Protein AF-A0A4U0UEY3-F1 (afdb_monomer_lite)

pLDDT: mean 90.17, std 9.17, range [46.31, 98.31]

Secondary structure (DSSP, 8-state):
-PPPPSSSS-HHHHHHTTT--HHHHTTHHHHHT--HHHHHHHHHHHHHHHHHHHH--TTTTHHHHHHTTHHHHTTTTTS-EEEEEE-HHHHHHHHHHHHHHTT-S-HHHHHHHHHHHHHHHHHHHHHHHHHTTS-SSEEEEEETT--TTHHHH-GGGGHHHHHHHHHHS----

Radius of gyration: 18.47 Å; chains: 1; bounding box: 38×45×49 Å

Organism: NCBI:txid706561

Sequence (173 aa):
MSQVFRNIPDPTLEAVAKGVDFAKLTNLKEESGMSDDEWKNAMVAIEKTRAGATAEDNRGSQLVLARRQQFARSVLSPWPVIVIRCNVARDYTLLYNAGVAMVNGTQAERASALDFIDRFQLFDDDLRAAQLRLPKCNRYVHHEYMGHDYVIRHPEAVVPDVKWVMEHQKAEL

Foldseek 3Di:
DADDDPDVVDVLLVQLLPPPPLCVLPVLVVLLPDDPVRVVVVVVVVVVCVVVVVPDDVPVCVVVVVVVVLLVVLQCPPAEEEQEAELQLVSSVSSNVVSVVVVTGDPVSSVVSVVSSVSVVVVVVVVSVSVQSNHPHYYYHYDHPDHPCCCSNCVVVCVVVVVVSVVSGPPPD

Structure (mmCIF, N/CA/C/O backbone):
data_AF-A0A4U0UEY3-F1
#
_entry.id   AF-A0A4U0UEY3-F1
#
loop_
_atom_site.group_PDB
_atom_site.id
_atom_site.type_symbol
_atom_site.label_atom_id
_atom_site.label_alt_id
_atom_site.label_comp_id
_atom_site.label_asym_id
_atom_site.label_entity_id
_atom_site.label_seq_id
_atom_site.pdbx_PDB_ins_code
_atom_site.Cartn_x
_atom_site.Cartn_y
_atom_site.Cartn_z
_atom_site.occupancy
_atom_site.B_iso_or_equiv
_atom_site.auth_seq_id
_atom_site.auth_comp_id
_atom_site.auth_asym_id
_atom_site.auth_atom_id
_atom_site.pdbx_PDB_model_num
ATOM 1 N N . MET A 1 1 ? 0.920 -21.885 4.990 1.00 48.16 1 MET A N 1
ATOM 2 C CA . MET A 1 1 ? 1.429 -20.615 5.547 1.00 48.16 1 MET A CA 1
ATOM 3 C C . MET A 1 1 ? 1.539 -19.650 4.391 1.00 48.16 1 MET A C 1
ATOM 5 O O . MET A 1 1 ? 2.123 -20.045 3.387 1.00 48.16 1 MET A O 1
ATOM 9 N N . SER A 1 2 ? 0.953 -18.461 4.490 1.00 57.72 2 SER A N 1
ATOM 10 C CA . SER A 1 2 ? 1.193 -17.410 3.505 1.00 57.72 2 SER A CA 1
ATOM 11 C C . SER A 1 2 ? 2.669 -17.037 3.479 1.00 57.72 2 SER A C 1
ATOM 13 O O . SER A 1 2 ? 3.354 -17.026 4.504 1.00 57.72 2 SER A O 1
ATOM 15 N N . GLN A 1 3 ? 3.169 -16.803 2.273 1.00 71.69 3 GLN A N 1
ATOM 16 C CA . GLN A 1 3 ? 4.527 -16.347 2.036 1.00 71.69 3 GLN A CA 1
ATOM 17 C C . GLN A 1 3 ? 4.696 -14.951 2.623 1.00 71.69 3 GLN A C 1
ATOM 19 O O . GLN A 1 3 ? 3.907 -14.065 2.329 1.00 71.69 3 GLN A O 1
ATOM 24 N N . VAL A 1 4 ? 5.729 -14.753 3.438 1.00 75.62 4 VAL A N 1
ATOM 25 C CA . VAL A 1 4 ? 6.085 -13.431 3.958 1.00 75.62 4 VAL A CA 1
ATOM 26 C C . VAL A 1 4 ? 7.131 -12.820 3.036 1.00 75.62 4 VAL A C 1
ATOM 28 O O . VAL A 1 4 ? 8.201 -13.401 2.842 1.00 75.62 4 VAL A O 1
ATOM 31 N N . PHE A 1 5 ? 6.840 -11.645 2.484 1.00 81.56 5 PHE A N 1
ATOM 32 C CA . PHE A 1 5 ? 7.811 -10.893 1.695 1.00 81.56 5 PHE A CA 1
ATOM 33 C C . PHE A 1 5 ? 8.727 -10.075 2.601 1.00 81.56 5 PHE A C 1
ATOM 35 O O . PHE A 1 5 ? 8.278 -9.396 3.523 1.00 81.56 5 PHE A O 1
ATOM 42 N N . ARG A 1 6 ? 10.036 -10.141 2.340 1.00 78.12 6 ARG A N 1
ATOM 43 C CA . ARG A 1 6 ? 11.041 -9.397 3.113 1.00 78.12 6 ARG A CA 1
ATOM 44 C C . ARG A 1 6 ? 11.025 -7.899 2.801 1.00 78.12 6 ARG A C 1
ATOM 46 O O . ARG A 1 6 ? 11.307 -7.101 3.693 1.00 78.12 6 ARG A O 1
ATOM 53 N N . ASN A 1 7 ? 10.739 -7.553 1.549 1.00 82.88 7 ASN A N 1
ATOM 54 C CA . ASN A 1 7 ? 10.615 -6.188 1.055 1.00 82.88 7 ASN A CA 1
ATOM 55 C C . ASN A 1 7 ? 9.303 -6.078 0.275 1.00 82.88 7 ASN A C 1
ATOM 57 O O . ASN A 1 7 ? 8.889 -7.040 -0.374 1.00 82.88 7 ASN A O 1
ATOM 61 N N . ILE A 1 8 ? 8.657 -4.922 0.376 1.00 85.94 8 ILE A N 1
ATOM 62 C CA . ILE A 1 8 ? 7.455 -4.579 -0.379 1.00 85.94 8 ILE A CA 1
ATOM 63 C C . ILE A 1 8 ? 7.675 -3.150 -0.895 1.00 85.94 8 ILE A C 1
ATOM 65 O O . ILE A 1 8 ? 7.743 -2.242 -0.064 1.00 85.94 8 ILE A O 1
ATOM 69 N N . PRO A 1 9 ? 7.792 -2.939 -2.217 1.00 88.12 9 PRO A N 1
ATOM 70 C CA . PRO A 1 9 ? 7.796 -3.958 -3.275 1.00 88.12 9 PRO A CA 1
ATOM 71 C C . PRO A 1 9 ? 9.037 -4.878 -3.241 1.00 88.12 9 PRO A C 1
ATOM 73 O O . PRO A 1 9 ? 10.013 -4.619 -2.536 1.00 88.12 9 PRO A O 1
ATOM 76 N N . ASP A 1 10 ? 8.993 -5.984 -3.990 1.00 91.38 10 ASP A N 1
ATOM 77 C CA . ASP A 1 10 ? 10.167 -6.840 -4.191 1.00 91.38 10 ASP A CA 1
ATOM 78 C C . ASP A 1 10 ? 11.259 -6.103 -5.004 1.00 91.38 10 ASP A C 1
ATOM 80 O O . ASP A 1 10 ? 10.923 -5.418 -5.975 1.00 91.38 10 ASP A O 1
ATOM 84 N N . PRO A 1 11 ? 12.564 -6.249 -4.684 1.00 94.31 11 PRO A N 1
ATOM 85 C CA . PRO A 1 11 ? 13.632 -5.541 -5.397 1.00 94.31 11 PRO A CA 1
ATOM 86 C C . PRO A 1 11 ? 13.689 -5.842 -6.900 1.00 94.31 11 PRO A C 1
ATOM 88 O O . PRO A 1 11 ? 14.152 -5.014 -7.682 1.00 94.31 11 PRO A O 1
ATOM 91 N N . THR A 1 12 ? 13.218 -7.016 -7.334 1.00 96.69 12 THR A N 1
ATOM 92 C CA . THR A 1 12 ? 13.151 -7.349 -8.764 1.00 96.69 12 THR A CA 1
ATOM 93 C C . THR A 1 12 ? 12.073 -6.543 -9.482 1.00 96.69 12 THR A C 1
ATOM 95 O O . THR A 1 12 ? 12.289 -6.110 -10.614 1.00 96.69 12 THR A O 1
ATOM 98 N N . LEU A 1 13 ? 10.957 -6.242 -8.809 1.00 96.81 13 LEU A N 1
ATOM 99 C CA . LEU A 1 13 ? 9.955 -5.317 -9.329 1.00 96.81 13 LEU A CA 1
ATOM 100 C C . LEU A 1 13 ? 10.507 -3.888 -9.391 1.00 96.81 13 LEU A C 1
ATOM 102 O O . LEU A 1 13 ? 10.290 -3.210 -10.392 1.00 96.81 13 LEU A O 1
ATOM 106 N N . GLU A 1 14 ? 11.266 -3.443 -8.385 1.00 94.94 14 GLU A N 1
ATOM 107 C CA . GLU A 1 14 ? 11.936 -2.131 -8.418 1.00 94.94 14 GLU A CA 1
ATOM 108 C C . GLU A 1 14 ? 12.919 -2.017 -9.594 1.00 94.94 14 GLU A C 1
ATOM 110 O O . GLU A 1 14 ? 12.957 -0.994 -10.281 1.00 94.94 14 GLU A O 1
ATOM 115 N N . ALA A 1 15 ? 13.684 -3.079 -9.870 1.00 97.00 15 ALA A N 1
ATOM 116 C CA . ALA A 1 15 ? 14.614 -3.131 -10.995 1.00 97.00 15 ALA A CA 1
ATOM 117 C C . ALA A 1 15 ? 13.895 -3.042 -12.352 1.00 97.00 15 ALA A C 1
ATOM 119 O O . ALA A 1 15 ? 14.333 -2.299 -13.235 1.00 97.00 15 ALA A O 1
ATOM 120 N N . VAL A 1 16 ? 12.772 -3.753 -12.517 1.00 98.12 16 VAL A N 1
ATOM 121 C CA . VAL A 1 16 ? 11.945 -3.679 -13.734 1.00 98.12 16 VAL A CA 1
ATOM 122 C C . VAL A 1 16 ? 11.287 -2.300 -13.867 1.00 98.12 16 VAL A C 1
ATOM 124 O O . VAL A 1 16 ? 11.314 -1.705 -14.941 1.00 98.12 16 VAL A O 1
ATOM 127 N N . ALA A 1 17 ? 10.756 -1.742 -12.781 1.00 97.12 17 ALA A N 1
ATOM 128 C CA . ALA A 1 17 ? 10.057 -0.456 -12.772 1.00 97.12 17 ALA A CA 1
ATOM 129 C C . ALA A 1 17 ? 10.990 0.772 -12.835 1.00 97.12 17 ALA A C 1
ATOM 131 O O . ALA A 1 17 ? 10.531 1.914 -12.766 1.00 97.12 17 ALA A O 1
ATOM 132 N N . LYS A 1 18 ? 12.307 0.575 -12.962 1.00 96.56 18 LYS A N 1
ATOM 133 C CA . LYS A 1 18 ? 13.292 1.658 -12.922 1.00 96.56 18 LYS A CA 1
ATOM 134 C C . LYS A 1 18 ? 13.013 2.738 -13.975 1.00 96.56 18 LYS A C 1
ATOM 136 O O . LYS A 1 18 ? 13.046 2.490 -15.176 1.00 96.56 18 LYS A O 1
ATOM 141 N N . GLY A 1 19 ? 12.820 3.973 -13.516 1.00 94.88 19 GLY A N 1
ATOM 142 C CA . GL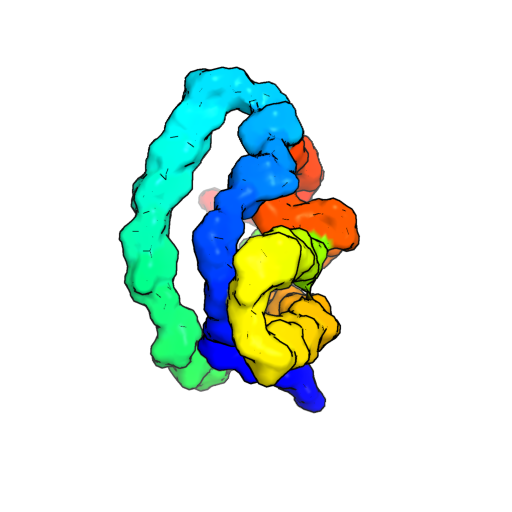Y A 1 19 ? 12.573 5.122 -14.393 1.00 94.88 19 GLY A CA 1
ATOM 143 C C . GLY A 1 19 ? 11.143 5.216 -14.933 1.00 94.88 19 GLY A C 1
ATOM 144 O O . GLY A 1 19 ? 10.867 6.120 -15.718 1.00 94.88 19 GLY A O 1
ATOM 145 N N . VAL A 1 20 ? 10.234 4.332 -14.506 1.00 96.25 20 VAL A N 1
ATOM 146 C CA . VAL A 1 20 ? 8.800 4.480 -14.766 1.00 96.25 20 VAL A CA 1
ATOM 147 C C . VAL A 1 20 ? 8.253 5.596 -13.879 1.00 96.25 20 VAL A C 1
ATOM 149 O O . VAL A 1 20 ? 8.331 5.533 -12.653 1.00 96.25 20 VAL A O 1
ATOM 152 N N . ASP A 1 21 ? 7.669 6.617 -14.500 1.00 92.38 21 ASP A N 1
ATOM 153 C CA . ASP A 1 21 ? 6.911 7.650 -13.797 1.00 92.38 21 ASP A CA 1
ATOM 154 C C . ASP A 1 21 ? 5.483 7.147 -13.555 1.00 92.38 21 ASP A C 1
ATOM 156 O O . ASP A 1 21 ? 4.635 7.181 -14.449 1.00 92.38 21 ASP A O 1
ATOM 160 N N . PHE A 1 22 ? 5.226 6.640 -12.348 1.00 89.56 22 PHE A N 1
ATOM 161 C CA . PHE A 1 22 ? 3.929 6.063 -11.990 1.00 89.56 22 PHE A CA 1
ATOM 162 C C . PHE A 1 22 ? 2.787 7.087 -12.002 1.00 89.56 22 PHE A C 1
ATOM 164 O O . PHE A 1 22 ? 1.677 6.770 -12.433 1.00 89.56 22 PHE A O 1
ATOM 171 N N . ALA A 1 23 ? 3.049 8.321 -11.563 1.00 86.50 23 ALA A N 1
ATOM 172 C CA . ALA A 1 23 ? 2.032 9.369 -11.529 1.00 86.50 23 ALA A CA 1
ATOM 173 C C . ALA A 1 23 ? 1.592 9.735 -12.951 1.00 86.50 23 ALA A C 1
ATOM 175 O O . ALA A 1 23 ? 0.395 9.839 -13.219 1.00 86.50 23 ALA A O 1
ATOM 176 N N . LYS A 1 24 ? 2.555 9.844 -13.875 1.00 89.06 24 LYS A N 1
ATOM 177 C CA . LYS A 1 24 ? 2.277 10.053 -15.299 1.00 89.06 24 LYS A CA 1
ATOM 178 C C . LYS A 1 24 ? 1.626 8.835 -15.955 1.00 89.06 24 LYS A C 1
ATOM 180 O O . LYS A 1 24 ? 0.723 9.000 -16.764 1.00 89.06 24 LYS A O 1
ATOM 185 N N . LEU A 1 25 ? 2.060 7.620 -15.614 1.00 91.88 25 LEU A N 1
ATOM 186 C CA . LEU A 1 25 ? 1.498 6.376 -16.158 1.00 91.88 25 LEU A CA 1
ATOM 187 C C . LEU A 1 25 ? 0.001 6.242 -15.856 1.00 91.88 25 LEU A C 1
ATOM 189 O O . LEU A 1 25 ? -0.749 5.686 -16.653 1.00 91.88 25 LEU A O 1
ATOM 193 N N . THR A 1 26 ? -0.415 6.733 -14.694 1.00 89.00 26 THR A N 1
ATOM 194 C CA . THR A 1 26 ? -1.773 6.575 -14.175 1.00 89.00 26 THR A CA 1
ATOM 195 C C . THR A 1 26 ? -2.608 7.853 -14.256 1.00 89.00 26 THR A C 1
ATOM 197 O O . THR A 1 26 ? -3.698 7.877 -13.687 1.00 89.00 26 THR A O 1
ATOM 200 N N . ASN A 1 27 ? -2.099 8.910 -14.908 1.00 90.31 27 ASN A N 1
ATOM 201 C CA . ASN A 1 27 ? -2.735 10.232 -15.001 1.00 90.31 27 ASN A CA 1
ATOM 202 C C . ASN A 1 27 ? -3.303 10.713 -13.653 1.00 90.31 27 ASN A C 1
ATOM 204 O O . ASN A 1 27 ? -4.437 11.182 -13.570 1.00 90.31 27 ASN A O 1
ATOM 208 N N . LEU A 1 28 ? -2.555 10.501 -12.561 1.00 89.94 28 LEU A N 1
ATOM 209 C CA . LEU A 1 28 ? -3.090 10.637 -11.201 1.00 89.94 28 LEU A CA 1
ATOM 210 C C . LEU A 1 28 ? -3.648 12.038 -10.933 1.00 89.94 28 LEU A C 1
ATOM 212 O O . LEU A 1 28 ? -4.695 12.172 -10.308 1.00 89.94 28 LEU A O 1
ATOM 216 N N . LYS A 1 29 ? -2.967 13.082 -11.412 1.00 90.25 29 LYS A N 1
ATOM 217 C CA . LYS A 1 29 ? -3.434 14.454 -11.215 1.00 90.25 29 LYS A CA 1
ATOM 218 C C . LYS A 1 29 ? -4.754 14.680 -11.946 1.00 90.25 29 LYS A C 1
ATOM 220 O O . LYS A 1 29 ? -5.707 15.154 -11.337 1.00 90.25 29 LYS A O 1
ATOM 225 N N . GLU A 1 30 ? -4.815 14.326 -13.223 1.00 90.62 30 GLU A N 1
ATOM 226 C CA . GLU A 1 30 ? -5.986 14.530 -14.071 1.00 90.62 30 GLU A CA 1
ATOM 227 C C . GLU A 1 30 ? -7.195 13.742 -13.553 1.00 90.62 30 GLU A C 1
ATOM 229 O O . GLU A 1 30 ? -8.296 14.281 -13.470 1.00 90.62 30 GLU A O 1
ATOM 234 N N . GLU A 1 31 ? -6.984 12.491 -13.142 1.00 89.56 31 GLU A N 1
ATOM 235 C CA . GLU A 1 31 ? -8.041 11.626 -12.613 1.00 89.56 31 GLU A CA 1
ATOM 236 C C . GLU A 1 31 ? -8.431 11.948 -11.161 1.00 89.56 31 GLU A C 1
ATOM 238 O O . GLU A 1 31 ? -9.493 11.521 -10.720 1.00 89.56 31 GLU A O 1
ATOM 243 N N . SER A 1 32 ? -7.628 12.723 -10.419 1.00 89.75 32 SER A N 1
ATOM 244 C CA . SER A 1 32 ? -7.987 13.164 -9.061 1.00 89.75 32 SER A CA 1
ATOM 245 C C . SER A 1 32 ? -9.087 14.226 -9.022 1.00 89.75 32 SER A C 1
ATOM 247 O O . SER A 1 32 ? -9.690 14.446 -7.976 1.00 89.75 32 SER A O 1
ATOM 249 N N . GLY A 1 33 ? -9.315 14.941 -10.131 1.00 90.44 33 GLY A N 1
ATOM 250 C CA . GLY A 1 33 ? -10.239 16.079 -10.175 1.00 90.44 33 GLY A CA 1
ATOM 251 C C . GLY A 1 33 ? -9.809 17.289 -9.332 1.00 90.44 33 GLY A C 1
ATOM 252 O O . GLY A 1 33 ? -10.567 18.253 -9.240 1.00 90.44 33 GLY A O 1
ATOM 253 N N . MET A 1 34 ? -8.612 17.266 -8.732 1.00 92.00 34 MET A N 1
ATOM 254 C CA . MET A 1 34 ? -8.080 18.377 -7.946 1.00 92.00 34 MET A CA 1
ATOM 255 C C . MET A 1 34 ? -7.733 19.573 -8.835 1.00 92.00 34 MET A C 1
ATOM 257 O O . MET A 1 34 ? -7.164 19.429 -9.920 1.00 92.00 34 MET A O 1
ATOM 261 N N . SER A 1 35 ? -7.998 20.775 -8.329 1.00 94.25 35 SER A N 1
ATOM 262 C CA . SER A 1 35 ? -7.419 22.002 -8.874 1.00 94.25 35 SER A CA 1
ATOM 263 C C . SER A 1 35 ? -5.893 22.024 -8.708 1.00 94.25 35 SER A C 1
ATOM 265 O O . SER A 1 35 ? -5.312 21.276 -7.916 1.00 94.25 35 SER A O 1
ATOM 267 N N . ASP A 1 36 ? -5.218 22.923 -9.427 1.00 95.19 36 ASP A N 1
ATOM 268 C CA . ASP A 1 36 ? -3.761 23.077 -9.327 1.00 95.19 36 ASP A CA 1
ATOM 269 C C . ASP A 1 36 ? -3.291 23.399 -7.899 1.00 95.19 36 ASP A C 1
ATOM 271 O O . ASP A 1 36 ? -2.266 22.876 -7.451 1.00 95.19 36 ASP A O 1
ATOM 275 N N . ASP A 1 37 ? -4.052 24.219 -7.169 1.00 96.25 37 ASP A N 1
ATOM 276 C CA . ASP A 1 37 ? -3.733 24.597 -5.791 1.00 96.25 37 ASP A CA 1
ATOM 277 C C . ASP A 1 37 ? -3.950 23.437 -4.810 1.00 96.25 37 ASP A C 1
ATOM 279 O O . ASP A 1 37 ? -3.106 23.195 -3.942 1.00 96.25 37 ASP A O 1
ATOM 283 N N . GLU A 1 38 ? -5.036 22.674 -4.960 1.00 94.00 38 GLU A N 1
ATOM 284 C CA . GLU A 1 38 ? -5.289 21.467 -4.161 1.00 94.00 38 GLU A CA 1
ATOM 285 C C . GLU A 1 38 ? -4.209 20.413 -4.396 1.00 94.00 38 GLU A C 1
ATOM 287 O O . GLU A 1 38 ? -3.633 19.895 -3.436 1.00 94.00 38 GLU A O 1
ATOM 292 N N . TRP A 1 39 ? -3.860 20.167 -5.661 1.00 93.25 39 TRP A N 1
ATOM 293 C CA . TRP A 1 39 ? -2.795 19.241 -6.030 1.00 93.25 39 TRP A CA 1
ATOM 294 C C . TRP A 1 39 ? -1.452 19.659 -5.426 1.00 93.25 39 TRP A C 1
ATOM 296 O O . TRP A 1 39 ? -0.745 18.849 -4.820 1.00 93.25 39 TRP A O 1
ATOM 306 N N . LYS A 1 40 ? -1.103 20.946 -5.527 1.00 94.94 40 LYS A N 1
ATOM 307 C CA . LYS A 1 40 ? 0.120 21.493 -4.928 1.00 94.94 40 LYS A CA 1
ATOM 308 C C . LYS A 1 40 ? 0.145 21.284 -3.413 1.00 94.94 40 LYS A C 1
ATOM 310 O O . LYS A 1 40 ? 1.170 20.866 -2.873 1.00 94.94 40 LYS A O 1
ATOM 315 N N . ASN A 1 41 ? -0.968 21.541 -2.731 1.00 94.12 41 ASN A N 1
ATOM 316 C CA . ASN A 1 41 ? -1.079 21.334 -1.288 1.00 94.12 41 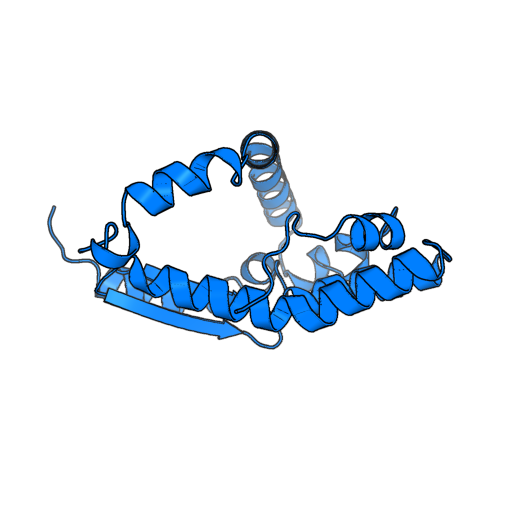ASN A CA 1
ATOM 317 C C . ASN A 1 41 ? -0.956 19.851 -0.909 1.00 94.12 41 ASN A C 1
ATOM 319 O O . ASN A 1 41 ? -0.248 19.531 0.050 1.00 94.12 41 ASN A O 1
ATOM 323 N N . ALA A 1 42 ? -1.567 18.948 -1.682 1.00 90.25 42 ALA A N 1
ATOM 324 C CA . ALA A 1 42 ? -1.444 17.506 -1.491 1.00 90.25 42 ALA A CA 1
ATOM 325 C C . ALA A 1 42 ? 0.014 17.039 -1.634 1.00 90.25 42 ALA A C 1
ATOM 327 O O . ALA A 1 42 ? 0.519 16.328 -0.766 1.00 90.25 42 ALA A O 1
ATOM 328 N N . MET A 1 43 ? 0.735 17.505 -2.660 1.00 91.50 43 MET A N 1
ATOM 329 C CA . MET A 1 43 ? 2.151 17.161 -2.849 1.00 91.50 43 MET A CA 1
ATOM 330 C C . MET A 1 43 ? 3.034 17.672 -1.704 1.00 91.50 43 MET A C 1
ATOM 332 O O . MET A 1 43 ? 3.904 16.946 -1.225 1.00 91.50 43 MET A O 1
ATOM 336 N N . VAL A 1 44 ? 2.784 18.889 -1.206 1.00 94.88 44 VAL A N 1
ATOM 337 C CA . VAL A 1 44 ? 3.487 19.422 -0.025 1.00 94.88 44 VAL A CA 1
ATOM 338 C C . VAL A 1 44 ? 3.203 18.574 1.218 1.00 94.88 44 VAL A C 1
ATOM 340 O O . VAL A 1 44 ? 4.113 18.328 2.011 1.00 94.88 44 VAL A O 1
ATOM 343 N N . ALA A 1 45 ? 1.960 18.129 1.411 1.00 91.56 45 ALA A N 1
ATOM 344 C CA . ALA A 1 45 ? 1.595 17.263 2.528 1.00 91.56 45 ALA A CA 1
ATOM 345 C C . ALA A 1 45 ? 2.296 15.898 2.444 1.00 91.56 45 ALA A C 1
ATOM 347 O O . ALA A 1 45 ? 2.872 15.462 3.438 1.00 91.56 45 ALA A O 1
ATOM 348 N N . ILE A 1 46 ? 2.325 15.273 1.263 1.00 88.38 46 ILE A N 1
ATOM 349 C CA . ILE A 1 46 ? 3.037 14.008 1.025 1.00 88.38 46 ILE A CA 1
ATOM 350 C C . ILE A 1 46 ? 4.530 14.172 1.318 1.00 88.38 46 ILE A C 1
ATOM 352 O O . ILE A 1 46 ? 5.103 13.370 2.055 1.00 88.38 46 ILE A O 1
ATOM 356 N N . GLU A 1 47 ? 5.160 15.239 0.825 1.00 92.19 47 GLU A N 1
ATOM 357 C CA . GLU A 1 47 ? 6.597 15.459 1.012 1.00 92.19 47 GLU A CA 1
ATOM 358 C C . GLU A 1 47 ? 6.981 15.587 2.493 1.00 92.19 47 GLU A C 1
ATOM 360 O O . GLU A 1 47 ? 7.988 15.027 2.928 1.00 92.19 47 GLU A O 1
ATOM 365 N N . LYS A 1 48 ? 6.133 16.227 3.310 1.00 93.62 48 LYS A N 1
ATOM 366 C CA . LYS A 1 48 ? 6.340 16.323 4.766 1.00 93.62 48 LYS A CA 1
ATOM 367 C C . LYS A 1 48 ? 6.404 14.958 5.458 1.00 93.62 48 LYS A C 1
ATOM 369 O O . LYS A 1 48 ? 7.025 14.849 6.512 1.00 93.62 48 LYS A O 1
ATOM 374 N N . THR A 1 49 ? 5.787 13.923 4.886 1.00 88.81 49 THR A N 1
ATOM 375 C CA . THR A 1 49 ? 5.777 12.563 5.453 1.00 88.81 49 THR A CA 1
ATOM 376 C C . THR A 1 49 ? 6.967 11.709 5.015 1.00 88.81 49 THR A C 1
ATOM 378 O O . THR A 1 49 ? 7.253 10.697 5.658 1.00 88.81 49 THR A O 1
ATOM 381 N N . ARG A 1 50 ? 7.712 12.122 3.976 1.00 88.06 50 ARG A N 1
ATOM 382 C CA . ARG A 1 50 ? 8.774 11.313 3.351 1.00 88.06 50 ARG A CA 1
ATOM 383 C C . ARG A 1 50 ? 9.842 10.868 4.348 1.00 88.06 50 ARG A C 1
ATOM 385 O O . ARG A 1 50 ? 10.245 9.706 4.344 1.00 88.06 50 ARG A O 1
ATOM 392 N N . ALA A 1 51 ? 10.286 11.780 5.214 1.00 88.44 51 ALA A N 1
ATOM 393 C CA . ALA A 1 51 ? 11.311 11.485 6.214 1.00 88.44 51 ALA A CA 1
ATOM 394 C C . ALA A 1 51 ? 10.861 10.384 7.189 1.00 88.44 51 ALA A C 1
ATOM 396 O O . ALA A 1 51 ? 11.631 9.470 7.474 1.00 88.44 51 ALA A O 1
ATOM 397 N N . GLY A 1 52 ? 9.604 10.441 7.643 1.00 85.12 52 GLY A N 1
ATOM 398 C CA . GLY A 1 52 ? 9.009 9.419 8.504 1.00 85.12 52 GLY A CA 1
ATOM 399 C C . GLY A 1 52 ? 8.912 8.068 7.800 1.00 85.12 52 GLY A C 1
ATOM 400 O O . GLY A 1 52 ? 9.409 7.081 8.330 1.00 85.12 52 GLY A O 1
ATOM 401 N N . ALA A 1 53 ? 8.383 8.051 6.574 1.00 82.81 53 ALA A N 1
ATOM 402 C CA . ALA A 1 53 ? 8.273 6.833 5.770 1.00 82.81 53 ALA A CA 1
ATOM 403 C C . ALA A 1 53 ? 9.640 6.174 5.500 1.00 82.81 53 ALA A C 1
ATOM 405 O O . ALA A 1 53 ? 9.759 4.955 5.495 1.00 82.81 53 ALA A O 1
ATOM 406 N N . THR A 1 54 ? 10.696 6.974 5.311 1.00 80.44 54 THR A N 1
ATOM 407 C CA . THR A 1 54 ? 12.060 6.463 5.069 1.00 80.44 54 THR A CA 1
ATOM 408 C C . THR A 1 54 ? 12.700 5.902 6.340 1.00 80.44 54 THR A C 1
ATOM 410 O O . THR A 1 54 ? 13.494 4.966 6.280 1.00 80.44 54 THR A O 1
ATOM 413 N N . ALA A 1 55 ? 12.376 6.482 7.497 1.00 81.38 55 ALA A N 1
ATOM 414 C CA . ALA A 1 55 ? 12.888 6.045 8.792 1.00 81.38 55 ALA A CA 1
ATOM 415 C C . ALA A 1 55 ? 12.159 4.806 9.345 1.00 81.38 55 ALA A C 1
ATOM 417 O O . ALA A 1 55 ? 12.624 4.197 10.311 1.00 81.38 55 ALA A O 1
ATOM 418 N N . GLU A 1 56 ? 11.017 4.437 8.765 1.00 73.00 56 GLU A N 1
ATOM 419 C CA . GLU A 1 56 ? 10.174 3.343 9.232 1.00 73.00 56 GLU A CA 1
ATOM 420 C C . GLU A 1 56 ? 10.781 1.970 8.873 1.00 73.00 56 GLU A C 1
ATOM 422 O O . GLU A 1 56 ? 10.592 1.442 7.779 1.00 73.00 56 GLU A O 1
ATOM 427 N N . ASP A 1 57 ? 11.512 1.350 9.812 1.00 70.50 57 ASP A N 1
ATOM 428 C CA . ASP A 1 57 ? 11.926 -0.057 9.698 1.00 70.50 57 ASP A CA 1
ATOM 429 C C . ASP A 1 57 ? 10.954 -0.990 10.428 1.00 70.50 57 ASP A C 1
ATOM 431 O O . ASP A 1 57 ? 11.150 -1.396 11.580 1.00 70.50 57 ASP A O 1
ATOM 435 N N . ASN A 1 58 ? 9.912 -1.398 9.710 1.00 66.12 58 ASN A N 1
ATOM 436 C CA . ASN A 1 58 ? 8.880 -2.302 10.219 1.00 66.12 58 ASN A CA 1
ATOM 437 C C . ASN A 1 58 ? 9.382 -3.718 10.540 1.00 66.12 58 ASN A C 1
ATOM 439 O O . ASN A 1 58 ? 8.680 -4.500 11.184 1.00 66.12 58 ASN A O 1
ATOM 443 N N . ARG A 1 59 ? 10.614 -4.064 10.145 1.00 70.06 59 ARG A N 1
ATOM 444 C CA . ARG A 1 59 ? 11.196 -5.393 10.384 1.00 70.06 59 ARG A CA 1
ATOM 445 C C . ARG A 1 59 ? 11.798 -5.504 11.781 1.00 70.06 59 ARG A C 1
ATOM 447 O O . ARG A 1 59 ? 11.734 -6.573 12.391 1.00 70.06 59 ARG A O 1
ATOM 454 N N . GLY A 1 60 ? 12.348 -4.408 12.310 1.00 70.00 60 GLY A N 1
ATOM 455 C CA . GLY A 1 60 ? 13.017 -4.388 13.613 1.00 70.00 60 GLY A CA 1
ATOM 456 C C . GLY A 1 60 ? 12.070 -4.640 14.791 1.00 70.00 60 GLY A C 1
ATOM 457 O O . GLY A 1 60 ? 12.459 -5.243 15.793 1.00 70.00 60 GLY A O 1
ATOM 458 N N . SER A 1 61 ? 10.802 -4.241 14.666 1.00 78.56 61 SER A N 1
ATOM 459 C CA . SER A 1 61 ? 9.813 -4.356 15.743 1.00 78.56 61 SER A CA 1
ATOM 460 C C . SER A 1 61 ? 9.068 -5.698 15.766 1.00 78.56 61 SER A C 1
ATOM 462 O O . SER A 1 61 ? 8.478 -6.030 16.797 1.00 78.56 61 SER A O 1
ATOM 464 N N . GLN A 1 62 ? 9.136 -6.521 14.707 1.00 78.31 62 GLN A N 1
ATOM 465 C CA . GLN A 1 62 ? 8.275 -7.709 14.554 1.00 78.31 62 GLN A CA 1
ATOM 466 C C . GLN A 1 62 ? 8.344 -8.677 15.749 1.00 78.31 62 GLN A C 1
ATOM 468 O O . GLN A 1 62 ? 7.316 -9.129 16.253 1.00 78.31 62 GLN A O 1
ATOM 473 N N . LEU A 1 63 ? 9.553 -8.966 16.252 1.00 82.31 63 LEU A N 1
ATOM 474 C CA . LEU A 1 63 ? 9.754 -9.922 17.347 1.00 82.31 63 LEU A CA 1
ATOM 475 C C . LEU A 1 63 ? 9.212 -9.367 18.662 1.00 82.31 63 LEU A C 1
ATOM 477 O O . LEU A 1 63 ? 8.672 -10.111 19.483 1.00 82.31 63 LEU A O 1
ATOM 481 N N . VAL A 1 64 ? 9.343 -8.055 18.858 1.00 87.56 64 VAL A N 1
ATOM 482 C CA . VAL A 1 64 ? 8.788 -7.367 20.021 1.00 87.56 64 VAL A CA 1
ATOM 483 C C . VAL A 1 64 ? 7.265 -7.419 19.953 1.00 87.56 64 VAL A C 1
ATOM 485 O O . VAL A 1 64 ? 6.646 -7.874 20.912 1.00 87.56 64 VAL A O 1
ATOM 488 N N . LEU A 1 65 ? 6.658 -7.041 18.826 1.00 86.62 65 LEU A N 1
ATOM 489 C CA . LEU A 1 65 ? 5.201 -7.047 18.648 1.00 86.62 65 LEU A CA 1
ATOM 490 C C . LEU A 1 65 ? 4.605 -8.458 18.802 1.00 86.62 65 LEU A C 1
ATOM 492 O O . LEU A 1 65 ? 3.606 -8.627 19.506 1.00 86.62 65 LEU A O 1
ATOM 496 N N . ALA A 1 66 ? 5.269 -9.486 18.261 1.00 85.19 66 ALA A N 1
ATOM 497 C CA . ALA A 1 66 ? 4.875 -10.884 18.436 1.00 85.19 66 ALA A CA 1
ATOM 498 C C . ALA A 1 66 ? 4.883 -11.305 19.916 1.00 85.19 66 ALA A C 1
ATOM 500 O O . ALA A 1 66 ? 3.897 -11.852 20.414 1.00 85.19 66 ALA A O 1
ATOM 501 N N . ARG A 1 67 ? 5.948 -10.975 20.664 1.00 91.25 67 ARG A N 1
ATOM 502 C CA . ARG A 1 67 ? 6.032 -11.233 22.116 1.00 91.25 67 ARG A CA 1
ATOM 503 C C . ARG A 1 67 ? 4.989 -10.458 22.919 1.00 91.25 67 ARG A C 1
ATOM 505 O O . ARG A 1 67 ? 4.553 -10.933 23.963 1.00 91.25 67 ARG A O 1
ATOM 512 N N . ARG A 1 68 ? 4.572 -9.277 22.450 1.00 92.88 68 ARG A N 1
ATOM 513 C CA . ARG A 1 68 ? 3.493 -8.494 23.075 1.00 92.88 68 ARG A CA 1
ATOM 514 C C . ARG A 1 68 ? 2.107 -9.097 22.850 1.00 92.88 68 ARG A C 1
ATOM 516 O O . ARG A 1 68 ? 1.176 -8.639 23.512 1.00 92.88 68 ARG A O 1
ATOM 523 N N . GLN A 1 69 ? 1.978 -10.096 21.969 1.00 93.56 69 GLN A N 1
ATOM 524 C CA . GLN A 1 69 ? 0.739 -10.822 21.674 1.00 93.56 69 GLN A CA 1
ATOM 525 C C . GLN A 1 69 ? -0.436 -9.880 21.363 1.00 93.56 69 GLN A C 1
ATOM 527 O O . GLN A 1 69 ? -1.550 -10.060 21.857 1.00 93.56 69 GLN A O 1
ATOM 532 N N . GLN A 1 70 ? -0.187 -8.843 20.557 1.00 93.06 70 GLN A N 1
ATOM 533 C CA . GLN A 1 70 ? -1.146 -7.755 20.334 1.00 93.06 70 GLN A 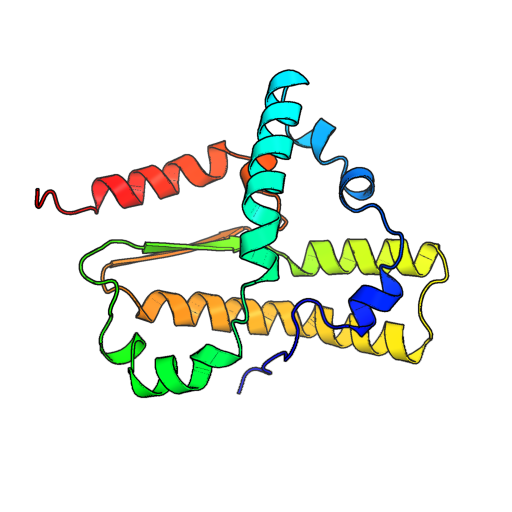CA 1
ATOM 534 C C . GLN A 1 70 ? -2.500 -8.231 19.793 1.00 93.06 70 GLN A C 1
ATOM 536 O O . GLN A 1 70 ? -3.532 -7.708 20.206 1.00 93.06 70 GLN A O 1
ATOM 541 N N . PHE A 1 71 ? -2.503 -9.261 18.942 1.00 93.56 71 PHE A N 1
ATOM 542 C CA . PHE A 1 71 ? -3.734 -9.874 18.437 1.00 93.56 71 PHE A CA 1
ATOM 543 C C . PHE A 1 71 ? -4.543 -10.578 19.529 1.00 93.56 71 PHE A C 1
ATOM 545 O O . PHE A 1 71 ? -5.759 -10.454 19.557 1.00 93.56 71 PHE A O 1
ATOM 552 N N . ALA A 1 72 ? -3.894 -11.308 20.442 1.00 94.38 72 ALA A N 1
ATOM 553 C CA . ALA A 1 72 ? -4.597 -11.996 21.529 1.00 94.38 72 ALA A CA 1
ATOM 554 C C . ALA A 1 72 ? -5.158 -11.008 22.562 1.00 94.38 72 ALA A C 1
ATOM 556 O O . ALA A 1 72 ? -6.168 -11.272 23.206 1.00 94.38 72 ALA A O 1
ATOM 557 N N . ARG A 1 73 ? -4.493 -9.859 22.713 1.00 95.38 73 ARG A N 1
ATOM 558 C CA . ARG A 1 73 ? -4.868 -8.814 23.669 1.00 95.38 73 ARG A CA 1
ATOM 559 C C . ARG A 1 73 ? -5.838 -7.782 23.102 1.00 95.38 73 ARG A C 1
ATOM 561 O O . ARG A 1 73 ? -6.301 -6.945 23.869 1.00 95.38 73 ARG A O 1
ATOM 568 N N . SER A 1 74 ? -6.101 -7.813 21.794 1.00 95.25 74 SER A N 1
ATOM 569 C CA . SER A 1 74 ? -6.904 -6.819 21.074 1.00 95.25 74 SER A CA 1
ATOM 570 C C . SER A 1 74 ? -6.569 -5.387 21.508 1.00 95.25 74 SER A C 1
ATOM 572 O O . SER A 1 74 ? -7.432 -4.645 21.978 1.00 95.25 74 SER A O 1
ATOM 574 N N . VAL A 1 75 ? -5.289 -5.024 21.382 1.00 94.88 75 VAL A N 1
ATOM 575 C CA . VAL A 1 75 ? -4.697 -3.798 21.953 1.00 94.88 75 VAL A CA 1
ATOM 576 C C . VAL A 1 75 ? -5.289 -2.479 21.449 1.00 94.88 75 VAL A C 1
ATOM 578 O O . VAL A 1 75 ? -5.046 -1.454 22.074 1.00 94.88 75 VAL A O 1
ATOM 581 N N . LEU A 1 76 ? -6.050 -2.492 20.353 1.00 94.81 76 LEU A N 1
ATOM 582 C CA . LEU A 1 76 ? -6.781 -1.323 19.855 1.00 94.81 76 LEU A CA 1
ATOM 583 C C . LEU A 1 76 ? -8.224 -1.260 20.379 1.00 94.81 76 LEU A C 1
ATOM 585 O O . LEU A 1 76 ? -8.995 -0.414 19.953 1.00 94.81 76 LEU A O 1
ATOM 589 N N . SER A 1 77 ? -8.621 -2.130 21.306 1.00 94.19 77 SER A N 1
ATOM 590 C CA . SER A 1 77 ? -9.921 -2.011 21.977 1.00 94.19 77 SER A CA 1
ATOM 591 C C . SER A 1 77 ? -9.876 -0.923 23.062 1.00 94.19 77 SER A C 1
ATOM 593 O O . SER A 1 77 ? -8.881 -0.863 23.785 1.00 94.19 77 SER A O 1
ATOM 595 N N . PRO A 1 78 ? -10.945 -0.120 23.244 1.00 92.69 78 PRO A N 1
ATOM 596 C CA . PRO A 1 78 ? -12.283 -0.262 22.655 1.00 92.69 78 PRO A CA 1
ATOM 597 C C . PRO A 1 78 ? -12.493 0.492 21.329 1.00 92.69 78 PRO A C 1
ATOM 599 O O . PRO A 1 78 ? -13.632 0.568 20.872 1.00 92.69 78 PRO A O 1
ATOM 602 N N . TRP A 1 79 ? -11.446 1.060 20.727 1.00 94.31 79 TRP A N 1
ATOM 603 C CA . TRP A 1 79 ? -11.581 1.911 19.546 1.00 94.31 79 TRP A CA 1
ATOM 604 C C . TRP A 1 79 ? -12.016 1.110 18.305 1.00 94.31 79 TRP A C 1
ATOM 606 O O . TRP A 1 79 ? -11.450 0.046 18.031 1.00 94.31 79 TRP A O 1
ATOM 616 N N . PRO A 1 80 ? -13.020 1.596 17.549 1.00 95.75 80 PRO A N 1
ATOM 617 C CA . PRO A 1 80 ? -13.393 0.995 16.276 1.00 95.75 80 PRO A CA 1
ATOM 618 C C . PRO A 1 80 ? -12.274 1.188 15.249 1.00 95.75 80 PRO A C 1
ATOM 620 O O . PRO A 1 80 ? -11.684 2.264 15.158 1.00 95.75 80 PRO A O 1
ATOM 623 N N . VAL A 1 81 ? -11.992 0.158 14.451 1.00 96.06 81 VAL A N 1
ATOM 624 C CA . VAL A 1 81 ? -11.004 0.239 13.362 1.00 96.06 81 VAL A CA 1
ATOM 625 C C . VAL A 1 81 ? -11.578 -0.346 12.087 1.00 96.06 81 VAL A C 1
ATOM 627 O O . VAL A 1 81 ? -12.105 -1.457 12.076 1.00 96.06 81 VAL A O 1
ATOM 630 N N . ILE A 1 82 ? -11.404 0.382 10.992 1.00 95.94 82 ILE A N 1
ATOM 631 C CA . ILE A 1 82 ? -11.652 -0.135 9.652 1.00 95.94 82 ILE A CA 1
ATOM 632 C C . ILE A 1 82 ? -10.312 -0.465 9.014 1.00 95.94 82 ILE A C 1
ATOM 634 O O . ILE A 1 82 ? -9.375 0.331 9.074 1.00 95.94 82 ILE A O 1
ATOM 638 N N . VAL A 1 83 ? -10.231 -1.633 8.386 1.00 95.50 83 VAL A N 1
ATOM 639 C CA . VAL A 1 83 ? -9.136 -1.959 7.474 1.00 95.50 83 VAL A CA 1
ATOM 640 C C . VAL A 1 83 ? -9.680 -1.910 6.055 1.00 95.50 83 VAL A C 1
ATOM 642 O O . VAL A 1 83 ? -10.523 -2.724 5.680 1.00 95.50 83 VAL A O 1
ATOM 645 N N . ILE A 1 84 ? -9.201 -0.931 5.289 1.00 93.25 84 ILE A N 1
ATOM 646 C CA . ILE A 1 84 ? -9.536 -0.759 3.877 1.00 93.25 84 ILE A CA 1
ATOM 647 C C . ILE A 1 84 ? -8.400 -1.351 3.050 1.00 93.25 84 ILE A C 1
ATOM 649 O O . ILE A 1 84 ? -7.238 -0.963 3.204 1.00 93.25 84 ILE A O 1
ATOM 653 N N . ARG A 1 85 ? -8.734 -2.293 2.172 1.00 92.62 85 ARG A N 1
ATOM 654 C CA . ARG A 1 85 ? -7.799 -2.926 1.247 1.00 92.62 85 ARG A CA 1
ATOM 655 C C . ARG A 1 85 ? -8.114 -2.522 -0.184 1.00 92.62 85 ARG A C 1
ATOM 657 O O . ARG A 1 85 ? -9.205 -2.794 -0.679 1.00 92.62 85 ARG A O 1
ATOM 664 N N . CYS A 1 86 ? -7.113 -1.982 -0.863 1.00 92.38 86 CYS A N 1
ATOM 665 C CA . CYS A 1 86 ? -7.138 -1.717 -2.300 1.00 92.38 86 CYS A CA 1
ATOM 666 C C . CYS A 1 86 ? -6.314 -2.763 -3.063 1.00 92.38 86 CYS A C 1
ATOM 668 O O . CYS A 1 86 ? -5.573 -3.546 -2.468 1.00 92.38 86 CYS A O 1
ATOM 670 N N . ASN A 1 87 ? -6.427 -2.785 -4.385 1.00 92.06 87 ASN A N 1
ATOM 671 C CA . ASN A 1 87 ? -5.724 -3.730 -5.242 1.00 92.06 87 ASN A CA 1
ATOM 672 C C . ASN A 1 87 ? -4.345 -3.199 -5.659 1.00 92.06 87 ASN A C 1
ATOM 674 O O . ASN A 1 87 ? -4.117 -2.824 -6.805 1.00 92.06 87 ASN A O 1
ATOM 678 N N . VAL A 1 88 ? -3.391 -3.201 -4.728 1.00 91.44 88 VAL A N 1
ATOM 679 C CA . VAL A 1 88 ? -2.016 -2.727 -4.990 1.00 91.44 88 VAL A CA 1
ATOM 680 C C . VAL A 1 88 ? -1.285 -3.599 -6.028 1.00 91.44 88 VAL A C 1
ATOM 682 O O . VAL A 1 88 ? -0.430 -3.111 -6.763 1.00 91.44 88 VAL A O 1
ATOM 685 N N . ALA A 1 89 ? -1.650 -4.878 -6.170 1.00 93.44 89 ALA A N 1
ATOM 686 C CA . ALA A 1 89 ? -1.069 -5.746 -7.200 1.00 93.44 89 ALA A CA 1
ATOM 687 C C . ALA A 1 89 ? -1.382 -5.268 -8.629 1.00 93.44 89 ALA A C 1
ATOM 689 O O . ALA A 1 89 ? -0.569 -5.459 -9.538 1.00 93.44 89 ALA A O 1
ATOM 690 N N . ARG A 1 90 ? -2.522 -4.592 -8.833 1.00 93.31 90 ARG A N 1
ATOM 691 C CA . ARG A 1 90 ? -2.828 -3.904 -10.095 1.00 93.31 90 ARG A CA 1
ATOM 692 C C . ARG A 1 90 ? -1.769 -2.850 -10.408 1.00 93.31 90 ARG A C 1
ATOM 694 O O . ARG A 1 90 ? -1.270 -2.808 -11.529 1.00 93.31 90 ARG A O 1
ATOM 701 N N . ASP A 1 91 ? -1.394 -2.038 -9.426 1.00 94.00 91 ASP A N 1
ATOM 702 C CA . ASP A 1 91 ? -0.399 -0.976 -9.605 1.00 94.00 91 ASP A CA 1
ATOM 703 C C . ASP A 1 91 ? 0.985 -1.556 -9.903 1.00 94.00 91 ASP A C 1
ATOM 705 O O . ASP A 1 91 ? 1.685 -1.081 -10.798 1.00 94.00 91 ASP A O 1
ATOM 709 N N . TYR A 1 92 ? 1.349 -2.652 -9.235 1.00 95.81 92 TYR A N 1
ATOM 710 C CA . TYR A 1 92 ? 2.571 -3.393 -9.545 1.00 95.81 92 TYR A CA 1
ATOM 711 C C . TYR A 1 92 ? 2.564 -3.985 -10.957 1.00 95.81 92 TYR A C 1
ATOM 713 O O . TYR A 1 92 ? 3.583 -3.933 -11.643 1.00 95.81 92 TYR A O 1
ATOM 721 N N . THR A 1 93 ? 1.417 -4.473 -11.431 1.00 96.38 93 THR A N 1
ATOM 722 C CA . THR A 1 93 ? 1.261 -4.954 -12.812 1.00 96.38 93 THR A CA 1
ATOM 723 C C . THR A 1 93 ? 1.460 -3.823 -13.824 1.00 96.38 93 THR A C 1
ATOM 725 O O . THR A 1 93 ? 2.139 -4.008 -14.835 1.00 96.38 93 THR A O 1
ATOM 728 N N . LEU A 1 94 ? 0.920 -2.630 -13.550 1.00 95.94 94 LEU A N 1
ATOM 729 C CA . LEU A 1 94 ? 1.118 -1.448 -14.396 1.00 95.94 94 LEU A CA 1
ATOM 730 C C . LEU A 1 94 ? 2.597 -1.039 -14.454 1.00 95.94 94 LEU A C 1
ATOM 732 O O . LEU A 1 94 ? 3.134 -0.844 -15.546 1.00 95.94 94 LEU A O 1
ATOM 736 N N . LEU A 1 95 ? 3.264 -0.973 -13.298 1.00 96.62 95 LEU A N 1
ATOM 737 C CA . LEU A 1 95 ? 4.697 -0.680 -13.196 1.00 96.62 95 LEU A CA 1
ATOM 738 C C . LEU A 1 95 ? 5.551 -1.697 -13.957 1.00 96.62 95 LEU A C 1
ATOM 740 O O . LEU A 1 95 ? 6.436 -1.311 -14.721 1.00 96.62 95 LEU A O 1
ATOM 744 N N . TYR A 1 96 ? 5.262 -2.986 -13.776 1.00 98.06 96 TYR A N 1
ATOM 745 C CA . TYR A 1 96 ? 5.946 -4.069 -14.469 1.00 98.06 96 TYR A CA 1
ATOM 746 C C . TYR A 1 96 ? 5.817 -3.924 -15.989 1.00 98.06 96 TYR A C 1
ATOM 748 O O . TYR A 1 96 ? 6.825 -3.898 -16.694 1.00 98.06 96 TYR A O 1
ATOM 756 N N . ASN A 1 97 ? 4.592 -3.762 -16.499 1.00 98.31 97 ASN A N 1
ATOM 757 C CA . ASN A 1 97 ? 4.337 -3.660 -17.937 1.00 98.31 97 ASN A CA 1
ATOM 758 C C . ASN A 1 97 ? 5.037 -2.445 -18.562 1.00 98.31 97 ASN A C 1
ATOM 760 O O . ASN A 1 97 ? 5.662 -2.571 -19.618 1.00 98.31 97 ASN A O 1
ATOM 764 N N . ALA A 1 98 ? 4.979 -1.285 -17.901 1.00 98.00 98 ALA A N 1
ATOM 765 C CA . ALA A 1 98 ? 5.670 -0.081 -18.355 1.00 98.00 98 ALA A CA 1
ATOM 766 C C . ALA A 1 98 ? 7.197 -0.267 -18.358 1.00 98.00 98 ALA A C 1
ATOM 768 O O . ALA A 1 98 ? 7.864 0.080 -19.333 1.00 98.00 98 ALA A O 1
ATOM 769 N N . GLY A 1 99 ? 7.747 -0.884 -17.311 1.00 97.88 99 GLY A N 1
ATOM 770 C CA . GLY A 1 99 ? 9.170 -1.198 -17.218 1.00 97.88 99 GLY A CA 1
ATOM 771 C C . GLY A 1 99 ? 9.645 -2.156 -18.313 1.00 97.88 99 GLY A C 1
ATOM 772 O O . GLY A 1 99 ? 10.661 -1.915 -18.965 1.00 97.88 99 GLY A O 1
ATOM 773 N N . VAL A 1 100 ? 8.878 -3.215 -18.586 1.00 98.19 100 VAL A N 1
ATOM 774 C CA . VAL A 1 100 ? 9.174 -4.164 -19.670 1.00 98.19 100 VAL A CA 1
ATOM 775 C C . VAL A 1 100 ? 9.135 -3.484 -21.039 1.00 98.19 100 VAL A C 1
ATOM 777 O O . VAL A 1 100 ? 10.005 -3.756 -21.866 1.00 98.19 100 VAL A O 1
ATOM 780 N N . ALA A 1 101 ? 8.187 -2.572 -21.277 1.00 97.88 101 ALA A N 1
ATOM 781 C CA . ALA A 1 101 ? 8.125 -1.793 -22.516 1.00 97.88 101 ALA A CA 1
ATOM 782 C C . ALA A 1 101 ? 9.356 -0.885 -22.710 1.00 97.88 101 ALA A C 1
ATOM 784 O O . ALA A 1 101 ? 9.765 -0.632 -23.841 1.00 97.88 101 ALA A O 1
ATOM 785 N N . MET A 1 102 ? 9.991 -0.455 -21.615 1.00 97.56 102 MET A N 1
ATOM 786 C CA . MET A 1 102 ? 11.274 0.262 -21.614 1.00 97.56 102 MET A CA 1
ATOM 787 C C . MET A 1 102 ? 12.496 -0.670 -21.704 1.00 97.56 102 MET A C 1
ATOM 789 O O . MET A 1 102 ? 13.632 -0.207 -21.646 1.00 97.56 102 MET A O 1
ATOM 793 N N . VAL A 1 103 ? 12.282 -1.980 -21.875 1.00 97.25 103 VAL A N 1
ATOM 794 C CA . VAL A 1 103 ? 13.323 -3.020 -21.930 1.00 97.25 103 VAL A CA 1
ATOM 795 C C . VAL A 1 103 ? 14.087 -3.171 -20.602 1.00 97.25 103 VAL A C 1
ATOM 797 O O . VAL A 1 103 ? 15.182 -3.728 -20.560 1.00 97.25 103 VAL A O 1
ATOM 800 N N . ASN A 1 104 ? 13.497 -2.759 -19.478 1.00 98.00 104 ASN A N 1
ATOM 801 C CA . ASN A 1 104 ? 14.120 -2.900 -18.163 1.00 98.00 104 ASN A CA 1
ATOM 802 C C . ASN A 1 104 ? 14.087 -4.339 -17.642 1.00 98.00 104 ASN A C 1
ATOM 804 O O . ASN A 1 104 ? 13.200 -5.129 -17.979 1.00 98.00 104 ASN A O 1
ATOM 808 N N . GLY A 1 105 ? 15.037 -4.654 -16.762 1.00 97.06 105 GLY A N 1
ATOM 809 C CA . GLY A 1 105 ? 15.154 -5.947 -16.099 1.00 97.06 105 GLY A CA 1
ATOM 810 C C . GLY A 1 105 ? 15.605 -7.080 -17.024 1.00 97.06 105 GLY A C 1
ATOM 811 O O . GLY A 1 105 ? 15.269 -7.154 -18.207 1.00 97.06 105 GLY A O 1
ATOM 812 N N . THR A 1 106 ? 16.368 -8.000 -16.459 1.00 97.94 106 THR A N 1
ATOM 813 C CA . THR A 1 106 ? 16.723 -9.285 -17.058 1.00 97.94 106 THR A CA 1
ATOM 814 C C . THR A 1 106 ? 15.518 -10.230 -17.079 1.00 97.94 106 THR A C 1
ATOM 816 O O . THR A 1 106 ? 14.520 -10.022 -16.390 1.00 97.94 106 THR A O 1
ATOM 819 N N . GLN A 1 107 ? 15.609 -11.323 -17.842 1.00 97.50 107 GLN A N 1
ATOM 820 C CA . GLN A 1 107 ? 14.563 -12.353 -17.860 1.00 97.50 107 GLN A CA 1
ATOM 821 C C . GLN A 1 107 ? 14.289 -12.933 -16.461 1.00 97.50 107 GLN A C 1
ATOM 823 O O . GLN A 1 107 ? 13.133 -13.169 -16.115 1.00 97.50 107 GLN A O 1
ATOM 828 N N . ALA A 1 108 ? 15.337 -13.125 -15.654 1.00 97.75 108 ALA A N 1
ATOM 829 C CA . ALA A 1 108 ? 15.214 -13.636 -14.292 1.00 97.75 108 ALA A CA 1
ATOM 830 C C . ALA A 1 108 ? 14.510 -12.633 -13.362 1.00 97.75 108 ALA A C 1
ATOM 832 O O . ALA A 1 108 ? 13.601 -13.018 -12.631 1.00 97.75 108 ALA A O 1
ATOM 833 N N . GLU A 1 109 ? 14.874 -11.348 -13.428 1.00 97.94 109 GLU A N 1
ATOM 834 C CA . GLU A 1 109 ? 14.214 -10.295 -12.642 1.00 97.94 109 GLU A CA 1
ATOM 835 C C . GLU A 1 109 ? 12.741 -10.151 -13.028 1.00 97.94 109 GLU A C 1
ATOM 837 O O . GLU A 1 109 ? 11.886 -10.071 -12.153 1.00 97.94 109 GLU A O 1
ATOM 842 N N . ARG A 1 110 ? 12.418 -10.201 -14.325 1.00 98.25 110 ARG A N 1
ATOM 843 C CA . ARG A 1 110 ? 11.029 -10.138 -14.798 1.00 98.25 110 ARG A CA 1
ATOM 844 C C . ARG A 1 110 ? 10.192 -11.320 -14.307 1.00 98.25 110 ARG A C 1
ATOM 846 O O . ARG A 1 110 ? 9.070 -11.121 -13.855 1.00 98.25 110 ARG A O 1
ATOM 853 N N . ALA A 1 111 ? 10.739 -12.535 -14.362 1.00 97.62 111 ALA A N 1
ATOM 854 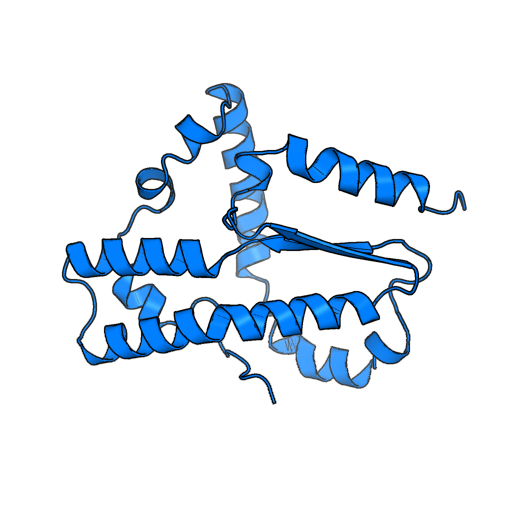C CA . ALA A 1 111 ? 10.056 -13.726 -13.862 1.00 97.62 111 ALA A CA 1
ATOM 855 C C . ALA A 1 111 ? 9.814 -13.656 -12.344 1.00 97.62 111 ALA A C 1
ATOM 857 O O . ALA A 1 111 ? 8.723 -13.976 -11.881 1.00 97.62 111 ALA A O 1
ATOM 858 N N . SER A 1 112 ? 10.806 -13.190 -11.580 1.00 95.94 112 SER A N 1
ATOM 859 C CA . SER A 1 112 ? 10.681 -12.996 -10.130 1.00 95.94 112 SER A CA 1
ATOM 860 C C . SER A 1 112 ? 9.664 -11.906 -9.774 1.00 95.94 112 SER A C 1
ATOM 862 O O . SER A 1 112 ? 8.876 -12.080 -8.847 1.00 95.94 112 SER A O 1
ATOM 864 N N . ALA A 1 113 ? 9.637 -10.805 -10.529 1.00 96.62 113 ALA A N 1
ATOM 865 C CA . ALA A 1 113 ? 8.676 -9.727 -10.323 1.00 96.62 113 ALA A CA 1
ATOM 866 C C . ALA A 1 113 ? 7.231 -10.197 -10.566 1.00 96.62 113 ALA A C 1
ATOM 868 O O . ALA A 1 113 ? 6.341 -9.828 -9.805 1.00 96.62 113 ALA A O 1
ATOM 869 N N . LEU A 1 114 ? 6.999 -11.039 -11.581 1.00 96.31 114 LEU A N 1
ATOM 870 C CA . LEU A 1 114 ? 5.688 -11.651 -11.820 1.00 96.31 114 LEU A CA 1
ATOM 871 C C . LEU A 1 114 ? 5.273 -12.596 -10.684 1.00 96.31 114 LEU A C 1
ATOM 873 O O . LEU A 1 114 ? 4.164 -12.455 -10.177 1.00 96.31 114 LEU A O 1
ATOM 877 N N . ASP A 1 115 ? 6.166 -13.482 -10.220 1.00 95.06 115 ASP A N 1
ATOM 878 C CA . ASP A 1 115 ? 5.878 -14.363 -9.068 1.00 95.06 115 ASP A CA 1
ATOM 879 C C . ASP A 1 115 ? 5.507 -13.551 -7.818 1.00 95.06 115 ASP A C 1
ATOM 881 O O . ASP A 1 115 ? 4.563 -13.893 -7.102 1.00 95.06 115 ASP A O 1
ATOM 885 N N . PHE A 1 116 ? 6.211 -12.437 -7.579 1.00 95.19 116 PHE A N 1
ATOM 886 C CA . PHE A 1 116 ? 5.869 -11.503 -6.511 1.00 95.19 116 PHE A CA 1
ATOM 887 C C . PHE A 1 116 ? 4.459 -10.930 -6.688 1.00 95.19 116 PHE A C 1
ATOM 889 O O . PHE A 1 116 ? 3.668 -11.015 -5.752 1.00 95.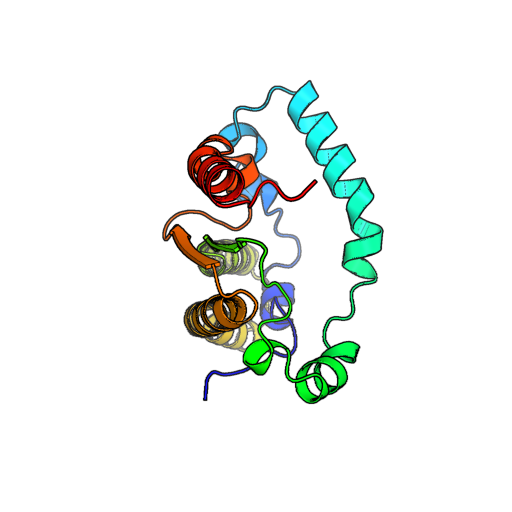19 116 PHE A O 1
ATOM 896 N N . ILE A 1 117 ? 4.130 -10.375 -7.860 1.00 95.19 117 ILE A N 1
ATOM 897 C CA . ILE A 1 117 ? 2.818 -9.763 -8.138 1.00 95.19 117 ILE A CA 1
ATOM 898 C C . ILE A 1 117 ? 1.683 -10.768 -7.914 1.00 95.19 117 ILE A C 1
ATOM 900 O O . ILE A 1 117 ? 0.726 -10.455 -7.198 1.00 95.19 117 ILE A O 1
ATOM 904 N N . ASP A 1 118 ? 1.819 -11.976 -8.462 1.00 93.56 118 ASP A N 1
ATOM 905 C CA . ASP A 1 118 ? 0.803 -13.030 -8.388 1.00 93.56 118 ASP A CA 1
ATOM 906 C C . ASP A 1 118 ? 0.522 -13.448 -6.939 1.00 93.56 118 ASP A C 1
ATOM 908 O O . ASP A 1 118 ? -0.617 -13.691 -6.536 1.00 93.56 118 ASP A O 1
ATOM 912 N N . ARG A 1 119 ? 1.569 -13.500 -6.115 1.00 92.69 119 ARG A N 1
ATOM 913 C CA . ARG A 1 119 ? 1.479 -13.935 -4.715 1.00 92.69 119 ARG A CA 1
ATOM 914 C C . ARG A 1 119 ? 1.156 -12.801 -3.752 1.00 92.69 119 ARG A C 1
ATOM 916 O O . ARG A 1 119 ? 0.645 -13.056 -2.658 1.00 92.69 119 ARG A O 1
ATOM 923 N N . PHE A 1 120 ? 1.426 -11.559 -4.144 1.00 92.50 120 PHE A N 1
ATOM 924 C CA . PHE A 1 120 ? 1.224 -10.387 -3.304 1.00 92.50 120 PHE A CA 1
ATOM 925 C C . PHE A 1 120 ? -0.242 -10.208 -2.913 1.00 92.50 120 PHE A C 1
ATOM 927 O O . PHE A 1 120 ? -0.517 -9.867 -1.767 1.00 92.50 120 PHE A O 1
ATOM 934 N N . GLN A 1 121 ? -1.189 -10.483 -3.818 1.00 88.00 121 GLN A N 1
ATOM 935 C CA . GLN A 1 121 ? -2.615 -10.328 -3.511 1.00 88.00 121 GLN A CA 1
ATOM 936 C C . GLN A 1 121 ? -3.048 -11.183 -2.319 1.00 88.00 121 GLN A C 1
ATOM 938 O O . GLN A 1 121 ? -3.708 -10.668 -1.420 1.00 88.00 121 GLN A O 1
ATOM 943 N N . LEU A 1 122 ? -2.656 -12.459 -2.301 1.00 89.12 122 LEU A N 1
ATOM 944 C CA . LEU A 1 122 ? -2.994 -13.374 -1.211 1.00 89.12 122 LEU A CA 1
ATOM 945 C C . LEU A 1 122 ? -2.288 -12.975 0.089 1.00 89.12 122 LEU A C 1
ATOM 947 O O . LEU A 1 122 ? -2.899 -12.978 1.153 1.00 89.12 122 LEU A O 1
ATOM 951 N N . PHE A 1 123 ? -1.009 -12.605 0.001 1.00 90.81 123 PHE A N 1
ATOM 952 C CA . PHE A 1 123 ? -0.258 -12.128 1.160 1.00 90.81 123 PHE A CA 1
ATOM 953 C C . PHE A 1 123 ? -0.880 -10.870 1.780 1.00 90.81 123 PHE A C 1
ATOM 955 O O . PHE A 1 123 ? -1.012 -10.793 3.001 1.00 90.81 123 PHE A O 1
ATOM 962 N N . ASP A 1 124 ? -1.251 -9.885 0.960 1.00 91.06 124 ASP A N 1
ATOM 963 C CA . ASP A 1 124 ? -1.849 -8.648 1.451 1.00 91.06 124 ASP A CA 1
ATOM 964 C C . ASP A 1 124 ? -3.221 -8.916 2.078 1.00 91.06 124 ASP A C 1
ATOM 966 O O . ASP A 1 124 ? -3.479 -8.411 3.164 1.00 91.06 124 ASP A O 1
ATOM 970 N N . ASP A 1 125 ? -4.061 -9.770 1.486 1.00 90.12 125 ASP A N 1
ATOM 971 C CA . ASP A 1 125 ? -5.355 -10.128 2.084 1.00 90.12 125 ASP A CA 1
ATOM 972 C C . ASP A 1 125 ? -5.192 -10.775 3.471 1.00 90.12 125 ASP A C 1
ATOM 974 O O . ASP A 1 125 ? -5.797 -10.320 4.445 1.00 90.12 125 ASP A O 1
ATOM 978 N N . ASP A 1 126 ? -4.281 -11.745 3.603 1.00 90.06 126 ASP A N 1
ATOM 979 C CA . ASP A 1 126 ? -3.950 -12.375 4.887 1.00 90.06 126 ASP A CA 1
ATOM 980 C C . ASP A 1 126 ? -3.443 -11.353 5.918 1.00 90.06 126 ASP A C 1
ATOM 982 O O . ASP A 1 126 ? -3.816 -11.392 7.099 1.00 90.06 126 ASP A O 1
ATOM 986 N N . LEU A 1 127 ? -2.596 -10.415 5.482 1.00 90.06 127 LEU A N 1
ATOM 987 C CA . LEU A 1 127 ? -2.059 -9.362 6.336 1.00 90.06 127 LEU A CA 1
ATOM 988 C C . LEU A 1 127 ? -3.166 -8.415 6.821 1.00 90.06 127 LEU A C 1
ATOM 990 O O . LEU A 1 127 ? -3.224 -8.106 8.016 1.00 90.06 127 LEU A O 1
ATOM 994 N N . ARG A 1 128 ? -4.061 -7.972 5.928 1.00 92.81 128 ARG A N 1
ATOM 995 C CA . ARG A 1 128 ? -5.182 -7.085 6.275 1.00 92.81 128 ARG A CA 1
ATOM 996 C C . ARG A 1 128 ? -6.192 -7.783 7.178 1.00 92.81 128 ARG A C 1
ATOM 998 O O . ARG A 1 128 ? -6.607 -7.208 8.185 1.00 92.81 128 ARG A O 1
ATOM 1005 N N . ALA A 1 129 ? -6.519 -9.040 6.891 1.00 91.31 129 ALA A N 1
ATOM 1006 C CA . ALA A 1 129 ? -7.386 -9.849 7.738 1.00 91.31 129 ALA A CA 1
ATOM 1007 C C . ALA A 1 129 ? -6.799 -10.020 9.152 1.00 91.31 129 ALA A C 1
ATOM 1009 O O . ALA A 1 129 ? -7.519 -9.917 10.148 1.00 91.31 129 ALA A O 1
ATOM 1010 N N . ALA A 1 130 ? -5.480 -10.206 9.277 1.00 91.81 130 ALA A N 1
ATOM 1011 C CA . ALA A 1 130 ? -4.824 -10.301 10.580 1.00 91.81 130 ALA A CA 1
ATOM 1012 C C . ALA A 1 130 ? -4.928 -9.002 11.403 1.00 91.81 130 ALA A C 1
ATOM 1014 O O . ALA A 1 130 ? -5.084 -9.069 12.626 1.00 91.81 130 ALA A O 1
ATOM 1015 N N . GLN A 1 131 ? -4.895 -7.827 10.760 1.00 93.94 131 GLN A N 1
ATOM 1016 C CA . GLN A 1 131 ? -5.029 -6.528 11.436 1.00 93.94 131 GLN A CA 1
ATOM 1017 C C . GLN A 1 131 ? -6.386 -6.359 12.139 1.00 93.94 131 GLN A C 1
ATOM 1019 O O . GLN A 1 131 ? -6.442 -5.730 13.197 1.00 93.94 131 GLN A O 1
ATOM 1024 N N . LEU A 1 132 ? -7.453 -6.996 11.646 1.00 96.25 132 LEU A N 1
ATOM 1025 C CA . LEU A 1 132 ? -8.782 -6.987 12.280 1.00 96.25 132 LEU A CA 1
ATOM 1026 C C . LEU A 1 132 ? -8.805 -7.666 13.658 1.00 96.25 132 LEU A C 1
ATOM 1028 O O . LEU A 1 132 ? -9.775 -7.542 14.395 1.00 96.25 132 LEU A O 1
ATOM 1032 N N . ARG A 1 133 ? -7.739 -8.370 14.050 1.00 95.75 133 ARG A N 1
ATOM 1033 C CA . ARG A 1 133 ? -7.608 -8.961 15.392 1.00 95.75 133 ARG A CA 1
ATOM 1034 C C . ARG A 1 133 ? -7.119 -7.954 16.436 1.00 95.75 133 ARG A C 1
ATOM 1036 O O . ARG A 1 133 ? -7.164 -8.240 17.633 1.00 95.75 133 ARG A O 1
ATOM 1043 N N . LEU A 1 134 ? -6.611 -6.798 16.002 1.00 95.88 134 LEU A N 1
ATOM 1044 C CA . LEU A 1 134 ? -6.135 -5.743 16.897 1.00 95.88 134 LEU A CA 1
ATOM 1045 C C . LEU A 1 134 ? -7.277 -5.059 17.667 1.00 95.88 134 LEU A C 1
ATOM 1047 O O . LEU A 1 134 ? -7.056 -4.753 18.836 1.00 95.88 134 LEU A O 1
ATOM 1051 N N . PRO A 1 135 ? -8.476 -4.840 17.102 1.00 96.38 135 PRO A N 1
ATOM 1052 C CA . PRO A 1 135 ? -9.625 -4.297 17.824 1.00 96.38 135 PRO A CA 1
ATOM 1053 C C . PRO A 1 135 ? -10.778 -5.307 17.924 1.00 96.38 135 PRO A C 1
ATOM 1055 O O . PRO A 1 135 ? -10.965 -6.170 17.068 1.00 96.38 135 PRO A O 1
ATOM 1058 N N . LYS A 1 136 ? -11.618 -5.164 18.953 1.00 94.56 136 LYS A N 1
ATOM 1059 C CA . LYS A 1 136 ? -12.870 -5.935 19.057 1.00 94.56 136 LYS A CA 1
ATOM 1060 C C . LYS A 1 136 ? -13.997 -5.398 18.170 1.00 94.56 136 LYS A C 1
ATOM 1062 O O . LYS A 1 136 ? -14.845 -6.174 17.753 1.00 94.56 136 LYS A O 1
ATOM 1067 N N . CYS A 1 137 ? -14.022 -4.091 17.908 1.00 95.75 137 CYS A N 1
ATOM 1068 C CA . CYS A 1 137 ? -14.956 -3.466 16.975 1.00 95.75 137 CYS A CA 1
ATOM 1069 C C . CYS A 1 137 ? -14.201 -3.184 15.678 1.00 95.75 137 CYS A C 1
ATOM 1071 O O . CYS A 1 137 ? -13.323 -2.322 15.648 1.00 95.75 137 CYS A O 1
ATOM 1073 N N . ASN A 1 138 ? -14.480 -3.958 14.634 1.00 96.44 138 ASN A N 1
ATOM 1074 C CA . ASN A 1 138 ? -13.764 -3.830 13.376 1.00 96.44 138 ASN A CA 1
ATOM 1075 C C . ASN A 1 138 ? -14.674 -4.018 12.164 1.00 96.44 138 ASN A C 1
ATOM 1077 O O . ASN A 1 138 ? -15.757 -4.596 12.266 1.00 96.44 138 ASN A O 1
ATOM 1081 N N . ARG A 1 139 ? -14.212 -3.506 11.023 1.00 95.56 139 ARG A N 1
ATOM 1082 C CA . ARG A 1 139 ? -14.842 -3.683 9.716 1.00 95.56 139 ARG A CA 1
ATOM 1083 C C . ARG A 1 139 ? -13.766 -3.832 8.647 1.00 95.56 139 ARG A C 1
ATOM 1085 O O . ARG A 1 139 ? -12.741 -3.154 8.690 1.00 95.56 139 ARG A O 1
ATOM 1092 N N . TYR A 1 140 ? -14.025 -4.709 7.686 1.00 95.62 140 TYR A N 1
ATOM 1093 C CA . TYR A 1 140 ? -13.181 -4.900 6.515 1.00 95.62 140 TYR A CA 1
ATOM 1094 C C . TYR A 1 140 ? -13.877 -4.360 5.273 1.00 95.62 140 TYR A C 1
ATOM 1096 O O . TYR A 1 140 ? -15.061 -4.634 5.065 1.00 95.62 140 TYR A O 1
ATOM 1104 N N . VAL A 1 141 ? -13.148 -3.596 4.464 1.00 93.38 141 VAL A N 1
ATOM 1105 C CA . VAL A 1 141 ? -13.627 -3.061 3.186 1.00 93.38 141 VAL A CA 1
ATOM 1106 C C . VAL A 1 141 ? -12.603 -3.398 2.119 1.00 93.38 141 VAL A C 1
ATOM 1108 O O . VAL A 1 141 ? -11.412 -3.152 2.304 1.00 93.38 141 VAL A O 1
ATOM 1111 N N . HIS A 1 142 ? -13.064 -3.959 1.003 1.00 92.31 142 HIS A N 1
ATOM 1112 C CA . HIS A 1 142 ? -12.208 -4.281 -0.127 1.00 92.31 142 HIS A CA 1
ATOM 1113 C C . HIS A 1 142 ? -12.658 -3.542 -1.388 1.00 92.31 142 HIS A C 1
ATOM 1115 O O . HIS A 1 142 ? -13.810 -3.653 -1.804 1.00 92.31 142 HIS A O 1
ATOM 1121 N N . HIS A 1 143 ? -11.729 -2.814 -2.003 1.00 91.31 143 HIS A N 1
ATOM 1122 C CA . HIS A 1 143 ? -11.897 -2.176 -3.301 1.00 91.31 143 HIS A CA 1
ATOM 1123 C C . HIS A 1 143 ? -11.051 -2.908 -4.348 1.00 91.31 143 HIS A C 1
ATOM 1125 O O . HIS A 1 143 ? -9.858 -2.648 -4.501 1.00 91.31 143 HIS A O 1
ATOM 1131 N N . GLU A 1 144 ? -11.684 -3.819 -5.088 1.00 88.94 144 GLU A N 1
ATOM 1132 C CA . GLU A 1 144 ? -11.020 -4.688 -6.077 1.00 88.94 144 GLU A CA 1
ATOM 1133 C C . GLU A 1 144 ? -10.398 -3.923 -7.255 1.00 88.94 144 GLU A C 1
ATOM 1135 O O . GLU A 1 144 ? -9.423 -4.378 -7.858 1.00 88.94 144 GLU A O 1
ATOM 1140 N N . TYR A 1 145 ? -10.946 -2.753 -7.584 1.00 87.94 145 TYR A N 1
ATOM 1141 C CA . TYR A 1 145 ? -10.576 -1.994 -8.783 1.00 87.94 145 TYR A CA 1
ATOM 1142 C C . TYR A 1 145 ? -9.763 -0.730 -8.498 1.00 87.94 145 TYR A C 1
ATOM 1144 O O . TYR A 1 145 ? -9.312 -0.076 -9.436 1.00 87.94 145 TYR A O 1
ATOM 1152 N N . MET A 1 146 ? -9.565 -0.385 -7.226 1.00 89.31 146 MET A N 1
ATOM 1153 C CA . MET A 1 146 ? -8.853 0.827 -6.834 1.00 89.31 146 MET A CA 1
ATOM 1154 C C . MET A 1 146 ? -7.398 0.511 -6.484 1.00 89.31 146 MET A C 1
ATOM 1156 O O . MET A 1 146 ? -7.122 -0.506 -5.849 1.00 89.31 146 MET A O 1
ATOM 1160 N N . GLY A 1 147 ? -6.478 1.372 -6.920 1.00 89.12 147 GLY A N 1
ATOM 1161 C CA . GLY A 1 147 ? -5.052 1.289 -6.597 1.00 89.12 147 GLY A CA 1
ATOM 1162 C C . GLY A 1 147 ? -4.718 1.877 -5.223 1.00 89.12 147 GLY A C 1
ATOM 1163 O O . GLY A 1 147 ? -5.593 2.246 -4.441 1.00 89.12 147 GLY A O 1
ATOM 1164 N N . HIS A 1 148 ? -3.430 1.979 -4.915 1.00 86.44 148 HIS A N 1
ATOM 1165 C CA . HIS A 1 148 ? -2.915 2.539 -3.665 1.00 86.44 148 HIS A CA 1
ATOM 1166 C C . HIS A 1 148 ? -3.288 4.018 -3.469 1.00 86.44 148 HIS A C 1
ATOM 1168 O O . HIS A 1 148 ? -3.455 4.482 -2.343 1.00 86.44 148 HIS A O 1
ATOM 1174 N N . ASP A 1 149 ? -3.457 4.750 -4.567 1.00 88.00 149 ASP A N 1
ATOM 1175 C CA . ASP A 1 149 ? -3.757 6.180 -4.612 1.00 88.00 149 ASP A CA 1
ATOM 1176 C C . ASP A 1 149 ? -5.260 6.507 -4.524 1.00 88.00 149 ASP A C 1
ATOM 1178 O O . ASP A 1 149 ? -5.659 7.652 -4.742 1.00 88.00 149 ASP A O 1
ATOM 1182 N N . TYR A 1 150 ? -6.110 5.536 -4.172 1.00 88.50 150 TYR A N 1
ATOM 1183 C CA . TYR A 1 150 ? -7.566 5.702 -4.228 1.00 88.50 150 TYR A CA 1
ATOM 1184 C C . TYR A 1 150 ? -8.105 6.867 -3.392 1.00 88.50 150 TYR A C 1
ATOM 1186 O O . TYR A 1 150 ? -9.065 7.493 -3.812 1.00 88.50 150 TYR A O 1
ATOM 1194 N N . VAL A 1 151 ? -7.497 7.203 -2.246 1.00 87.94 151 VAL A N 1
ATOM 1195 C CA . VAL A 1 151 ? -7.947 8.343 -1.421 1.00 87.94 151 VAL A CA 1
ATOM 1196 C C . VAL A 1 151 ? -7.740 9.673 -2.151 1.00 87.94 151 VAL A C 1
ATOM 1198 O O . VAL A 1 151 ? -8.480 10.622 -1.919 1.00 87.94 151 VAL A O 1
ATOM 1201 N N . ILE A 1 152 ? -6.748 9.743 -3.044 1.00 88.69 152 ILE A N 1
ATOM 1202 C CA . ILE A 1 152 ? -6.495 10.922 -3.877 1.00 88.69 152 ILE A CA 1
ATOM 1203 C C . ILE A 1 152 ? -7.514 10.991 -5.020 1.00 88.69 152 ILE A C 1
ATOM 1205 O O . ILE A 1 152 ? -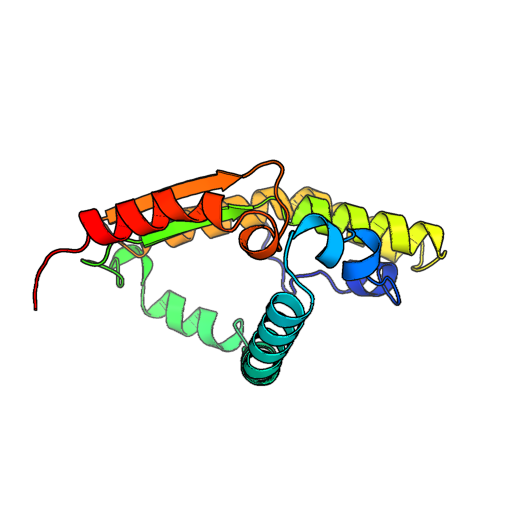7.982 12.079 -5.336 1.00 88.69 152 ILE A O 1
ATOM 1209 N N . ARG A 1 153 ? -7.867 9.849 -5.626 1.00 89.00 153 ARG A N 1
ATOM 1210 C CA . ARG A 1 153 ? -8.803 9.784 -6.768 1.00 89.00 153 ARG A CA 1
ATOM 1211 C C . ARG A 1 153 ? -10.277 9.854 -6.371 1.00 89.00 153 ARG A C 1
ATOM 1213 O O . ARG A 1 153 ? -11.084 10.437 -7.081 1.00 89.00 153 ARG A O 1
ATOM 1220 N N . HIS A 1 154 ? -10.612 9.224 -5.254 1.00 87.88 154 HIS A N 1
ATOM 1221 C CA . HIS A 1 154 ? -11.970 8.971 -4.785 1.00 87.88 154 HIS A CA 1
ATOM 1222 C C . HIS A 1 154 ? -12.083 9.270 -3.282 1.00 87.88 154 HIS A C 1
ATOM 1224 O O . HIS A 1 154 ? -12.376 8.369 -2.487 1.00 87.88 154 HIS A O 1
ATOM 1230 N N . PRO A 1 155 ? -11.822 10.513 -2.837 1.00 87.44 155 PRO A N 1
ATOM 1231 C CA . PRO A 1 155 ? -11.926 10.873 -1.422 1.00 87.44 155 PRO A CA 1
ATOM 1232 C C . PRO A 1 155 ? -13.336 10.640 -0.854 1.00 87.44 155 PRO A C 1
ATOM 1234 O O . PRO A 1 155 ? -13.502 10.384 0.336 1.00 87.44 155 PRO A O 1
ATOM 1237 N N . GLU A 1 156 ? -14.372 10.670 -1.690 1.00 90.38 156 GLU A N 1
ATOM 1238 C CA . GLU A 1 156 ? -15.742 10.330 -1.318 1.00 90.38 156 GLU A CA 1
ATOM 1239 C C . GLU A 1 156 ? -15.910 8.862 -0.905 1.00 90.38 156 GLU A C 1
ATOM 1241 O O . GLU A 1 156 ? -16.776 8.561 -0.079 1.00 90.38 156 GLU A O 1
ATOM 1246 N N . ALA A 1 157 ? -15.070 7.954 -1.419 1.00 89.88 157 ALA A N 1
ATOM 1247 C CA . ALA A 1 157 ? -15.164 6.524 -1.138 1.00 89.88 157 ALA A CA 1
ATOM 1248 C C . ALA A 1 157 ? -14.888 6.199 0.337 1.00 89.88 157 ALA A C 1
ATOM 1250 O O . ALA A 1 157 ? -15.482 5.265 0.868 1.00 89.88 157 ALA A O 1
ATOM 1251 N N . VAL A 1 158 ? -14.060 6.999 1.023 1.00 91.06 158 VAL A N 1
ATOM 1252 C CA . VAL A 1 158 ? -13.757 6.803 2.453 1.00 91.06 158 VAL A CA 1
ATOM 1253 C C . VAL A 1 158 ? -14.773 7.458 3.390 1.00 91.06 158 VAL A C 1
ATOM 1255 O O . VAL A 1 158 ? -14.774 7.185 4.590 1.00 91.06 158 VAL A O 1
ATOM 1258 N N . VAL A 1 159 ? -15.661 8.324 2.890 1.00 93.81 159 VAL A N 1
ATOM 1259 C CA . VAL A 1 159 ? -16.613 9.067 3.737 1.00 93.81 159 VAL A CA 1
ATOM 1260 C C . VAL A 1 159 ? -17.545 8.143 4.537 1.00 93.81 159 VAL A C 1
ATOM 1262 O O . VAL A 1 159 ? -17.713 8.390 5.736 1.00 93.81 159 VAL A O 1
ATOM 1265 N N . PRO A 1 160 ? -18.159 7.091 3.956 1.00 94.50 160 PRO A N 1
ATOM 1266 C CA . PRO A 1 160 ? -18.995 6.161 4.718 1.00 94.50 160 PRO A CA 1
ATOM 1267 C C . PRO A 1 160 ? -18.220 5.432 5.820 1.00 94.50 160 PRO A C 1
ATOM 1269 O O . PRO A 1 160 ? -18.762 5.187 6.896 1.00 94.50 160 PRO A O 1
ATOM 1272 N N . ASP A 1 161 ? -16.951 5.124 5.566 1.00 93.75 161 ASP A N 1
ATOM 1273 C CA . ASP A 1 161 ? -16.076 4.428 6.505 1.00 93.75 161 ASP A CA 1
ATOM 1274 C C . ASP A 1 161 ? -15.701 5.335 7.681 1.00 93.75 161 ASP A C 1
ATOM 1276 O O . ASP A 1 161 ? -15.824 4.943 8.842 1.00 93.75 161 ASP A O 1
ATOM 1280 N N . VAL A 1 162 ? -15.359 6.595 7.407 1.00 94.12 162 VAL A N 1
ATOM 1281 C CA . VAL A 1 162 ? -15.134 7.597 8.457 1.00 94.12 162 VAL A CA 1
ATOM 1282 C C . VAL A 1 162 ? -16.393 7.788 9.303 1.00 94.12 162 VAL A C 1
ATOM 1284 O O . VAL A 1 162 ? -16.310 7.759 10.530 1.00 94.12 162 VAL A O 1
ATOM 1287 N N . LYS A 1 163 ? -17.571 7.929 8.679 1.00 95.19 163 LYS A N 1
ATOM 1288 C CA . LYS A 1 163 ? -18.845 8.045 9.411 1.00 95.19 163 LYS A CA 1
ATOM 1289 C C . LYS A 1 163 ? -19.085 6.844 10.318 1.00 95.19 163 LYS A C 1
ATOM 1291 O O . LYS A 1 163 ? -19.397 7.033 11.489 1.00 95.19 163 LYS A O 1
ATOM 1296 N N . TRP A 1 164 ? -18.853 5.633 9.815 1.00 95.81 164 TRP A N 1
ATOM 1297 C CA . TRP A 1 164 ? -18.984 4.415 10.609 1.00 95.81 164 TRP A CA 1
ATOM 1298 C C . TRP A 1 164 ? -18.067 4.429 11.838 1.00 95.81 164 TRP A C 1
ATOM 1300 O O . TRP A 1 164 ? -18.526 4.110 12.934 1.00 95.81 164 TRP A O 1
ATOM 1310 N N . VAL A 1 165 ? -16.799 4.839 11.689 1.00 95.25 165 VAL A N 1
ATOM 1311 C CA . VAL A 1 165 ? -15.863 4.966 12.823 1.00 95.25 165 VAL A CA 1
ATOM 1312 C C . VAL A 1 165 ? -16.409 5.946 13.855 1.00 95.25 165 VAL A C 1
ATOM 1314 O O . VAL A 1 165 ? -16.449 5.607 15.033 1.00 95.25 165 VAL A O 1
ATOM 1317 N N . MET A 1 166 ? -16.873 7.120 13.420 1.00 94.38 166 MET A N 1
ATOM 1318 C CA . MET A 1 166 ? -17.406 8.155 14.312 1.00 94.38 166 MET A CA 1
ATOM 1319 C C . MET A 1 166 ? -18.679 7.705 15.043 1.00 94.38 166 MET A C 1
ATOM 1321 O O . MET A 1 166 ? -18.842 8.000 16.222 1.00 94.38 166 MET A O 1
ATOM 1325 N N . GLU A 1 167 ? -19.563 6.960 14.377 1.00 94.12 167 GLU A N 1
ATOM 1326 C CA . GLU A 1 167 ? -20.792 6.406 14.969 1.00 94.12 167 GLU A CA 1
ATOM 1327 C C . GLU A 1 167 ? -20.512 5.320 16.018 1.00 94.12 167 GLU A C 1
ATOM 1329 O O . GLU A 1 167 ? -21.262 5.174 16.983 1.00 94.12 167 GLU A O 1
ATOM 1334 N N . HIS A 1 168 ? -19.436 4.551 15.836 1.00 92.31 168 HIS A N 1
ATOM 1335 C CA . HIS A 1 168 ? -19.054 3.447 16.725 1.00 92.31 168 HIS A CA 1
ATOM 1336 C C . HIS A 1 168 ? -17.983 3.850 17.742 1.00 92.31 168 HIS A C 1
ATOM 1338 O O . HIS A 1 168 ? -17.596 3.049 18.601 1.00 92.31 168 HIS A O 1
ATOM 1344 N N . GLN A 1 169 ? -17.494 5.087 17.668 1.00 87.06 169 GLN A N 1
ATOM 1345 C CA . GLN A 1 169 ? -16.615 5.647 18.671 1.00 87.06 169 GLN A CA 1
ATOM 1346 C C . GLN A 1 169 ? -17.459 5.913 19.912 1.00 87.06 169 GLN A C 1
ATOM 1348 O O . GLN A 1 169 ? -18.348 6.762 19.919 1.00 87.06 169 GLN A O 1
ATOM 1353 N N . LYS A 1 170 ? -17.210 5.155 20.984 1.00 67.50 170 LYS A N 1
ATOM 1354 C CA . LYS A 1 170 ? -17.837 5.451 22.271 1.00 67.50 170 LYS A CA 1
ATOM 1355 C C . LYS A 1 170 ? -17.480 6.883 22.662 1.00 67.50 170 LYS A C 1
ATOM 1357 O O . LYS A 1 170 ? -16.299 7.227 22.704 1.00 67.50 170 LYS A O 1
ATOM 1362 N N . ALA A 1 171 ? -18.496 7.684 22.966 1.00 53.59 171 ALA A N 1
ATOM 1363 C CA . ALA A 1 171 ? -18.335 8.952 23.657 1.00 53.59 171 ALA A CA 1
ATOM 1364 C C . ALA A 1 171 ? -17.876 8.669 25.097 1.00 53.59 171 ALA A C 1
ATOM 1366 O O . ALA A 1 171 ? -18.676 8.644 26.023 1.00 53.59 171 ALA A O 1
ATOM 1367 N N . GLU A 1 172 ? -16.592 8.378 25.271 1.00 51.09 172 GLU A N 1
ATOM 1368 C CA . GLU A 1 172 ? -15.905 8.521 26.553 1.00 51.09 172 GLU A CA 1
ATOM 1369 C C . GLU A 1 172 ? -14.859 9.624 26.372 1.00 51.09 172 GLU A C 1
ATOM 1371 O O . GLU A 1 172 ? -13.691 9.366 26.076 1.00 51.09 172 GLU A O 1
ATOM 1376 N N . LEU A 1 173 ? -15.341 10.867 26.460 1.00 46.31 173 LEU A N 1
ATOM 1377 C CA . LEU A 1 173 ? -14.558 12.007 26.930 1.00 46.31 173 LEU A CA 1
ATOM 1378 C C . LEU A 1 173 ? -14.968 12.273 28.377 1.00 46.31 173 LEU A C 1
ATOM 1380 O O . LEU A 1 173 ? -16.196 12.342 28.615 1.00 46.31 173 LEU A O 1
#